Protein AF-A0A161J7K0-F1 (afdb_monomer)

Radius of gyration: 15.6 Å; Cα contacts (8 Å, |Δi|>4): 90; chains: 1; bounding box: 43×29×40 Å

Nearest PDB structures (foldseek):
  1w0b-assembly1_A  TM=4.823E-01  e=7.492E+00  Homo sapiens
  1z8u-assembly2_C  TM=4.547E-01  e=8.935E+00  Homo sapiens
  6zdw-assembly1_BBB  TM=3.050E-01  e=8.935E+00  Mucor lusitanicus

Solvent-accessible surface area (backbone atoms only — not comparable to full-atom values): 5680 Å² total; per-residue (Å²): 135,64,65,67,63,51,35,54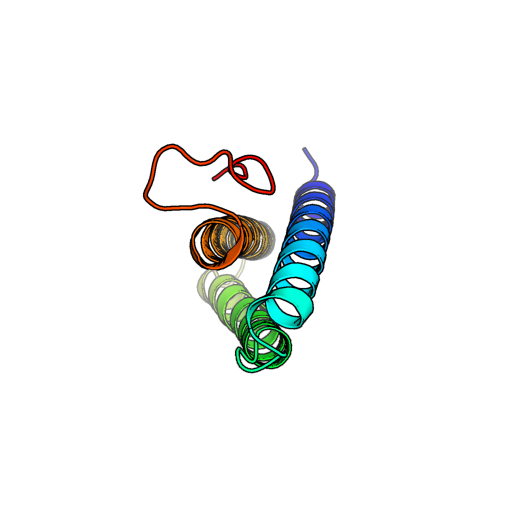,53,37,53,53,49,30,50,55,50,50,53,55,32,49,56,46,36,45,71,78,54,69,50,67,73,60,59,69,62,55,49,54,54,47,55,53,46,51,54,50,55,23,47,51,46,23,59,72,52,51,88,65,78,58,18,66,52,49,21,50,50,41,50,36,51,5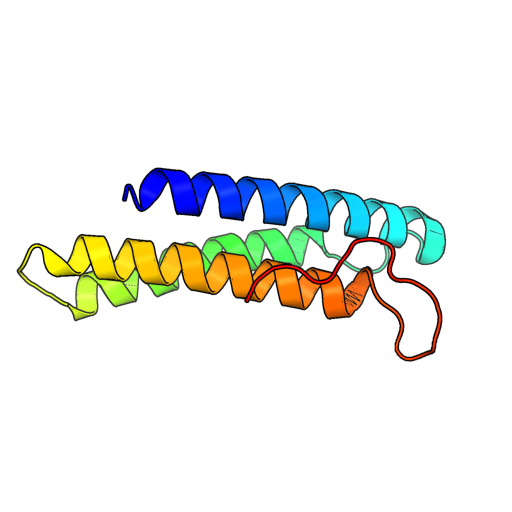2,39,29,52,50,36,38,52,50,36,64,74,56,28,48,57,98,61,93,57,83,48,83,52,79,86,62,72,124

InterPro domains:
  IPR009739 Lysozyme inhibitor LprI-like, N-terminal [PF07007] (2-81)

Structure (mmCIF, N/CA/C/O backbone):
data_AF-A0A161J7K0-F1
#
_entry.id   AF-A0A161J7K0-F1
#
loop_
_atom_site.group_PDB
_atom_site.id
_atom_site.type_symbol
_atom_site.la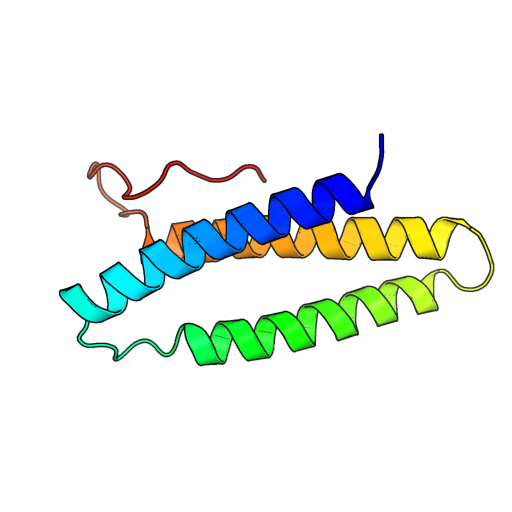bel_atom_id
_atom_site.label_alt_id
_atom_site.label_comp_id
_atom_site.label_asym_id
_atom_site.label_entity_id
_atom_site.label_seq_id
_atom_site.pdbx_PDB_ins_code
_atom_site.Cartn_x
_atom_site.Cartn_y
_atom_site.Cartn_z
_atom_site.occupancy
_atom_site.B_iso_or_equiv
_atom_site.auth_seq_id
_atom_site.auth_comp_id
_atom_site.auth_asym_id
_atom_site.auth_atom_id
_atom_site.pdbx_PDB_model_num
ATOM 1 N N . MET A 1 1 ? -9.798 18.295 11.843 1.00 51.84 1 MET A N 1
ATOM 2 C CA . MET A 1 1 ? -9.018 17.473 10.889 1.00 51.84 1 MET A CA 1
ATOM 3 C C . MET A 1 1 ? -9.852 16.248 10.535 1.00 5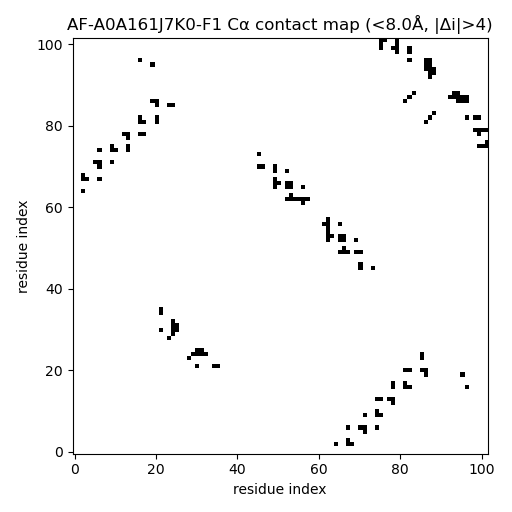1.84 1 MET A C 1
ATOM 5 O O . MET A 1 1 ? -10.369 15.631 11.449 1.00 51.84 1 MET A O 1
ATOM 9 N N . CYS A 1 2 ? -10.069 15.943 9.253 1.00 85.25 2 CYS A N 1
ATOM 10 C CA . CYS A 1 2 ? -10.935 14.830 8.832 1.00 85.25 2 CYS A CA 1
ATOM 11 C C . CYS A 1 2 ? -10.072 13.602 8.508 1.00 85.25 2 CYS A C 1
ATOM 13 O O . CYS A 1 2 ? -9.280 13.663 7.570 1.00 85.25 2 CYS A O 1
ATOM 15 N N . LEU A 1 3 ? -10.193 12.526 9.295 1.00 87.56 3 LEU A N 1
ATOM 16 C CA . LEU A 1 3 ? -9.407 11.296 9.119 1.00 87.56 3 LEU A CA 1
ATOM 17 C C . LEU A 1 3 ? -9.656 10.635 7.758 1.00 87.56 3 LEU A C 1
ATOM 19 O O . LEU A 1 3 ? -8.691 10.260 7.104 1.00 87.56 3 LEU A O 1
ATOM 23 N N . GLY A 1 4 ? -10.905 10.617 7.277 1.00 91.75 4 GLY A N 1
ATOM 24 C CA . GLY A 1 4 ? -11.240 10.092 5.946 1.00 91.75 4 GLY A CA 1
ATOM 25 C C . GLY A 1 4 ? -10.417 10.739 4.829 1.00 91.75 4 GLY A C 1
ATOM 26 O O . GLY A 1 4 ? -9.728 10.045 4.096 1.00 91.75 4 GLY A O 1
ATOM 27 N N . LYS A 1 5 ? -10.333 12.078 4.795 1.00 95.06 5 LYS A N 1
ATOM 28 C CA . LYS A 1 5 ? -9.508 12.790 3.797 1.00 95.06 5 LYS A CA 1
ATOM 29 C C . LYS A 1 5 ? -8.019 12.433 3.870 1.00 95.06 5 LYS A C 1
ATOM 31 O O . LYS A 1 5 ? -7.319 12.517 2.866 1.00 95.06 5 LYS A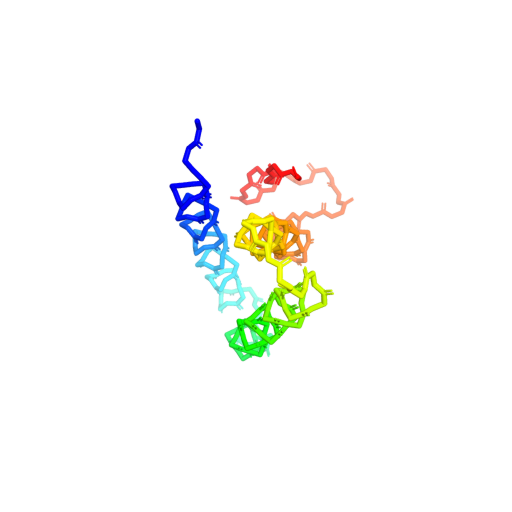 O 1
ATOM 36 N N . LYS A 1 6 ? -7.508 12.099 5.061 1.00 95.31 6 LYS A N 1
ATOM 37 C CA . LYS A 1 6 ? -6.101 11.710 5.246 1.00 95.31 6 LYS A CA 1
ATOM 38 C C . LYS A 1 6 ? -5.865 10.290 4.741 1.00 95.31 6 LYS A C 1
ATOM 40 O O . LYS A 1 6 ? -4.831 10.057 4.128 1.00 95.31 6 LYS A O 1
ATOM 45 N N . ILE A 1 7 ? -6.825 9.390 4.953 1.00 96.81 7 ILE A N 1
ATOM 46 C CA . ILE A 1 7 ? -6.811 8.037 4.386 1.00 96.81 7 ILE A CA 1
ATOM 47 C C . ILE A 1 7 ? -6.865 8.116 2.860 1.00 96.81 7 ILE A C 1
ATOM 49 O O . ILE A 1 7 ? -5.988 7.556 2.216 1.00 96.81 7 ILE A O 1
ATOM 53 N N . ASP A 1 8 ? -7.787 8.894 2.284 1.00 97.56 8 ASP A N 1
ATOM 54 C CA . ASP A 1 8 ? -7.899 9.053 0.825 1.00 97.56 8 ASP A CA 1
ATOM 55 C C . ASP A 1 8 ? -6.591 9.576 0.209 1.00 97.56 8 ASP A C 1
ATOM 57 O O . ASP A 1 8 ? -6.121 9.087 -0.820 1.00 97.56 8 ASP A O 1
ATOM 61 N N . ALA A 1 9 ? -5.966 10.562 0.860 1.00 97.44 9 ALA A N 1
ATOM 62 C CA . ALA A 1 9 ? -4.679 11.096 0.430 1.00 97.44 9 ALA A CA 1
ATOM 63 C C . ALA A 1 9 ? -3.547 10.057 0.543 1.00 97.44 9 ALA A C 1
ATOM 65 O O . ALA A 1 9 ? -2.694 9.987 -0.344 1.00 97.44 9 ALA A O 1
ATOM 66 N N . ALA A 1 10 ? -3.536 9.247 1.605 1.00 97.75 10 ALA A N 1
ATOM 67 C CA . ALA A 1 10 ? -2.566 8.170 1.781 1.00 97.75 10 ALA A CA 1
ATOM 68 C C . ALA A 1 10 ? -2.764 7.051 0.745 1.00 97.75 10 ALA A C 1
ATOM 70 O O . ALA A 1 10 ? -1.785 6.578 0.171 1.00 97.75 10 ALA A O 1
ATOM 71 N N . ASP A 1 11 ? -4.008 6.686 0.437 1.00 98.38 11 ASP A N 1
ATOM 72 C CA . ASP A 1 11 ? -4.347 5.698 -0.591 1.00 98.38 11 ASP A CA 1
ATOM 73 C C . ASP A 1 11 ? -3.943 6.181 -1.988 1.00 98.38 11 ASP A C 1
ATOM 75 O O . ASP A 1 11 ? -3.346 5.428 -2.762 1.00 98.38 11 ASP A O 1
ATOM 79 N N . ALA A 1 12 ? -4.178 7.459 -2.300 1.00 98.56 12 ALA A N 1
ATOM 80 C CA . ALA A 1 12 ? -3.724 8.063 -3.550 1.00 98.56 12 ALA A CA 1
ATOM 81 C C . ALA A 1 12 ? -2.188 8.074 -3.663 1.00 98.56 12 ALA A C 1
ATOM 83 O O . ALA A 1 12 ? -1.634 7.814 -4.739 1.00 98.56 12 ALA A O 1
ATOM 84 N N . LEU A 1 13 ? -1.484 8.341 -2.558 1.00 98.56 13 LEU A N 1
ATOM 85 C CA . LEU A 1 13 ? -0.025 8.279 -2.518 1.00 98.56 13 LEU A CA 1
ATOM 86 C C . LEU A 1 13 ? 0.475 6.845 -2.733 1.00 98.56 13 LEU A C 1
ATOM 88 O O . LEU A 1 13 ? 1.334 6.626 -3.590 1.00 98.56 13 LEU A O 1
ATOM 92 N N . LEU A 1 14 ? -0.096 5.867 -2.027 1.00 98.69 14 LEU A N 1
ATOM 93 C CA . LEU A 1 14 ? 0.235 4.455 -2.192 1.00 98.69 14 LEU A CA 1
ATOM 94 C C . LEU A 1 14 ? 0.019 4.003 -3.643 1.00 98.69 14 LEU A C 1
ATOM 96 O O . LEU A 1 14 ? 0.902 3.377 -4.230 1.00 98.69 14 LEU A O 1
ATOM 100 N N . ALA A 1 15 ? -1.104 4.380 -4.260 1.00 98.69 15 ALA A N 1
ATOM 101 C CA . ALA A 1 15 ? -1.399 4.065 -5.656 1.00 98.69 15 ALA A CA 1
ATOM 102 C C . ALA A 1 15 ? -0.334 4.620 -6.619 1.00 98.69 15 ALA A C 1
ATOM 104 O O . ALA A 1 15 ? 0.133 3.905 -7.510 1.00 98.69 15 ALA A O 1
ATOM 105 N N . ARG A 1 16 ? 0.122 5.863 -6.408 1.00 98.69 16 ARG A N 1
ATOM 106 C CA . ARG A 1 16 ? 1.216 6.463 -7.191 1.00 98.69 16 ARG A CA 1
ATOM 107 C C . ARG A 1 16 ? 2.518 5.666 -7.059 1.00 98.69 16 ARG A C 1
ATOM 109 O O . ARG A 1 16 ? 3.217 5.469 -8.055 1.00 98.69 16 ARG A O 1
ATOM 116 N N . TYR A 1 17 ? 2.853 5.220 -5.850 1.00 98.62 17 TYR A N 1
ATOM 117 C CA . TYR A 1 17 ? 4.083 4.468 -5.586 1.00 98.62 17 TYR A CA 1
ATOM 118 C C . TYR A 1 17 ? 4.017 3.062 -6.186 1.00 98.62 17 TYR A C 1
ATOM 120 O O . TYR A 1 17 ? 4.964 2.637 -6.846 1.00 98.62 17 TYR A O 1
ATOM 128 N N . LEU A 1 18 ? 2.879 2.380 -6.050 1.00 98.69 18 LEU A N 1
ATOM 129 C CA . LEU A 1 18 ? 2.632 1.078 -6.670 1.00 98.69 18 LEU A CA 1
ATOM 130 C C . LEU A 1 18 ? 2.742 1.140 -8.193 1.00 98.69 18 LEU A C 1
ATOM 132 O O . LEU A 1 18 ? 3.412 0.296 -8.780 1.00 98.69 18 LEU A O 1
ATOM 136 N N . ALA A 1 19 ? 2.153 2.155 -8.831 1.00 98.56 19 ALA A N 1
ATOM 137 C CA . ALA A 1 19 ? 2.239 2.325 -10.280 1.00 98.56 19 ALA A CA 1
ATOM 138 C C . ALA A 1 19 ? 3.692 2.505 -10.749 1.00 98.56 19 ALA A C 1
ATOM 140 O O . ALA A 1 19 ? 4.125 1.872 -11.713 1.00 98.56 19 ALA A O 1
ATOM 141 N N . LYS A 1 20 ? 4.480 3.326 -10.040 1.00 98.50 20 LYS A N 1
ATOM 142 C CA . LYS A 1 20 ? 5.902 3.515 -10.360 1.00 98.50 20 LYS A CA 1
ATOM 143 C C . LYS A 1 20 ? 6.716 2.238 -10.132 1.00 98.50 20 LYS A C 1
ATOM 145 O O . LYS A 1 20 ? 7.588 1.930 -10.944 1.00 98.50 20 LYS A O 1
ATOM 150 N N . ALA A 1 21 ? 6.436 1.508 -9.053 1.00 98.19 21 ALA A N 1
ATOM 151 C CA . ALA A 1 21 ? 7.120 0.263 -8.721 1.00 98.19 21 ALA A CA 1
ATOM 152 C C . ALA A 1 21 ? 6.808 -0.828 -9.750 1.00 98.19 21 ALA A C 1
ATOM 154 O O . ALA A 1 21 ? 7.731 -1.468 -10.246 1.00 98.19 21 ALA A O 1
ATOM 155 N N . GLN A 1 22 ? 5.540 -0.977 -10.143 1.00 98.31 22 GLN A N 1
ATOM 156 C CA . GLN A 1 22 ? 5.124 -1.926 -11.174 1.00 98.31 22 GLN A CA 1
ATOM 157 C C . GLN A 1 22 ? 5.791 -1.614 -12.518 1.00 98.31 22 GLN A C 1
ATOM 159 O O . GLN A 1 22 ? 6.388 -2.501 -13.118 1.00 98.31 22 GLN A O 1
ATOM 164 N N . ALA A 1 23 ? 5.816 -0.344 -12.936 1.00 97.75 23 ALA A N 1
ATOM 165 C CA . ALA A 1 23 ? 6.497 0.051 -14.169 1.00 97.75 23 ALA A CA 1
ATOM 166 C C . ALA A 1 23 ? 8.001 -0.292 -14.157 1.00 97.75 23 ALA A C 1
ATOM 168 O O . ALA A 1 23 ? 8.551 -0.708 -15.177 1.00 97.75 23 ALA A O 1
ATOM 169 N N . ARG A 1 24 ? 8.680 -0.145 -13.008 1.00 96.06 24 ARG A N 1
ATOM 170 C CA . ARG A 1 24 ? 10.079 -0.578 -12.851 1.00 96.06 24 ARG A CA 1
ATOM 171 C C . ARG A 1 24 ? 10.203 -2.102 -12.917 1.00 96.06 24 ARG A C 1
ATOM 173 O O . ARG A 1 24 ? 11.103 -2.601 -13.582 1.00 96.06 24 ARG A O 1
ATOM 180 N N . ILE A 1 25 ? 9.318 -2.827 -12.235 1.00 97.00 25 ILE A N 1
ATOM 181 C CA . ILE A 1 25 ? 9.274 -4.295 -12.228 1.00 97.00 25 ILE A CA 1
ATOM 182 C C . ILE A 1 25 ? 9.127 -4.849 -13.648 1.00 97.00 25 ILE A C 1
ATOM 184 O O . ILE A 1 2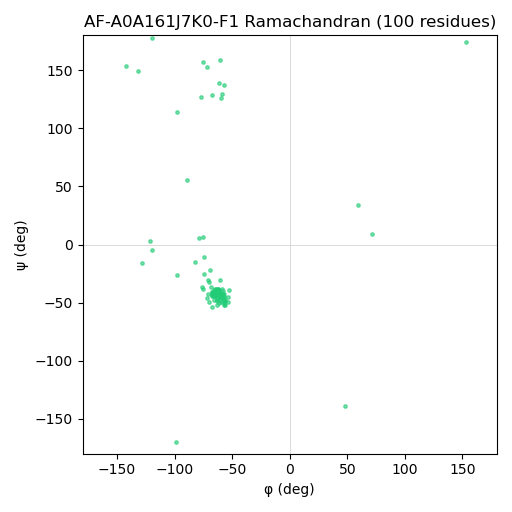5 ? 9.859 -5.763 -14.031 1.00 97.00 25 ILE A O 1
ATOM 188 N N . ASP A 1 26 ? 8.227 -4.276 -14.439 1.00 96.50 26 ASP A N 1
ATOM 189 C CA . ASP A 1 26 ? 7.979 -4.720 -15.809 1.00 96.50 26 ASP A CA 1
ATOM 190 C C . ASP A 1 26 ? 9.190 -4.440 -16.708 1.00 96.50 26 ASP A C 1
ATOM 192 O O . ASP A 1 26 ? 9.616 -5.315 -17.459 1.00 96.50 26 ASP A O 1
ATOM 196 N N . ARG A 1 27 ? 9.794 -3.251 -16.573 1.00 95.75 27 ARG A N 1
ATOM 197 C CA . ARG A 1 27 ? 10.950 -2.817 -17.371 1.00 95.75 27 ARG A CA 1
ATOM 198 C C . ARG A 1 27 ? 12.244 -3.566 -17.033 1.00 95.75 27 ARG A C 1
ATOM 200 O O . ARG A 1 27 ? 12.933 -4.015 -17.940 1.00 95.75 27 ARG A O 1
ATOM 207 N N . ASP A 1 28 ? 12.586 -3.668 -15.749 1.00 95.06 28 ASP A N 1
ATOM 208 C CA . ASP A 1 28 ? 13.914 -4.122 -15.299 1.00 95.06 28 ASP A CA 1
ATOM 209 C C . ASP A 1 28 ? 13.934 -5.609 -14.918 1.00 95.06 28 ASP A C 1
ATOM 211 O O . ASP A 1 28 ? 14.979 -6.254 -14.973 1.00 95.06 28 ASP A O 1
ATOM 215 N N . PHE A 1 29 ? 12.786 -6.164 -14.514 1.00 92.12 29 PHE A N 1
ATOM 216 C CA . PHE A 1 29 ? 12.689 -7.519 -13.957 1.00 92.12 29 PHE A CA 1
ATOM 217 C C . PHE A 1 29 ? 11.749 -8.435 -14.752 1.00 92.12 29 PHE A C 1
ATOM 219 O O . PHE A 1 29 ? 11.534 -9.584 -14.353 1.00 92.12 29 PHE A O 1
ATOM 226 N N . GLY A 1 30 ? 11.188 -7.947 -15.864 1.00 91.56 30 GLY A N 1
ATOM 227 C CA . GLY A 1 30 ? 10.302 -8.708 -16.745 1.00 91.56 30 GLY A CA 1
ATOM 228 C C . GLY A 1 30 ? 9.050 -9.231 -16.041 1.00 91.56 30 GLY A C 1
ATOM 229 O O . GLY A 1 30 ? 8.630 -10.355 -16.306 1.00 91.56 30 GLY A O 1
ATOM 230 N N . GLY A 1 31 ? 8.508 -8.481 -15.074 1.00 88.75 31 GLY A N 1
ATOM 231 C CA . GLY A 1 31 ? 7.277 -8.860 -14.371 1.00 88.75 31 GLY A CA 1
ATOM 232 C C . GLY A 1 31 ? 7.411 -10.046 -13.404 1.00 88.75 31 GLY A C 1
ATOM 233 O O . GLY A 1 31 ? 6.403 -10.539 -12.902 1.00 88.75 31 GLY A O 1
ATOM 234 N N . LYS A 1 32 ? 8.632 -10.530 -13.120 1.00 90.81 32 LYS A N 1
ATOM 235 C CA . LYS A 1 32 ? 8.852 -11.672 -12.210 1.00 90.81 32 LYS A CA 1
ATOM 236 C C . LYS A 1 32 ? 8.339 -11.406 -10.780 1.00 90.81 32 LYS A C 1
ATOM 238 O O . LYS A 1 32 ? 7.645 -12.270 -10.235 1.00 90.81 32 LYS A O 1
ATOM 243 N N . PRO A 1 33 ? 8.641 -10.257 -10.137 1.00 94.00 33 PRO A N 1
ATOM 244 C CA . PRO A 1 33 ? 7.990 -9.875 -8.887 1.00 94.00 33 PRO A CA 1
ATOM 245 C C . PRO A 1 33 ? 6.468 -9.746 -9.034 1.00 94.00 33 PRO A C 1
ATOM 247 O O . PRO A 1 33 ? 5.963 -8.969 -9.840 1.00 94.00 33 PRO A O 1
ATOM 250 N N . ARG A 1 34 ? 5.716 -10.454 -8.185 1.00 95.19 34 ARG A N 1
ATOM 251 C CA . ARG A 1 34 ? 4.242 -10.444 -8.189 1.00 95.19 34 ARG A CA 1
ATOM 252 C C . ARG A 1 34 ? 3.666 -9.341 -7.292 1.00 95.19 34 ARG A C 1
ATOM 254 O O . ARG A 1 34 ? 2.882 -9.628 -6.386 1.00 95.19 34 ARG A O 1
ATOM 261 N N . LEU A 1 35 ? 4.060 -8.085 -7.526 1.00 97.25 35 LEU A N 1
ATOM 262 C CA . LEU A 1 35 ? 3.660 -6.943 -6.688 1.00 97.25 35 LEU A CA 1
ATOM 263 C C . LEU A 1 35 ? 2.135 -6.790 -6.595 1.00 97.25 35 LEU A C 1
ATOM 265 O O . LEU A 1 35 ? 1.618 -6.601 -5.498 1.00 97.25 35 LEU A O 1
ATOM 269 N N . GLY A 1 36 ? 1.407 -6.947 -7.705 1.00 97.19 36 GLY A N 1
ATOM 270 C CA . GLY A 1 36 ? -0.059 -6.874 -7.706 1.00 97.19 36 GLY A CA 1
ATOM 271 C C . GLY A 1 36 ? -0.727 -7.902 -6.782 1.00 97.19 36 GLY A C 1
ATOM 272 O O . GLY A 1 36 ? -1.623 -7.551 -6.016 1.00 97.19 36 GLY A O 1
ATOM 273 N N . ALA A 1 37 ? -0.248 -9.151 -6.778 1.00 97.88 37 ALA A N 1
ATOM 274 C CA . ALA A 1 37 ? -0.772 -10.193 -5.891 1.00 97.88 37 ALA A CA 1
ATOM 275 C C . ALA A 1 37 ? -0.458 -9.896 -4.416 1.00 97.88 37 ALA A C 1
ATOM 277 O O . ALA A 1 37 ? -1.332 -10.018 -3.559 1.00 97.88 37 ALA A O 1
ATOM 278 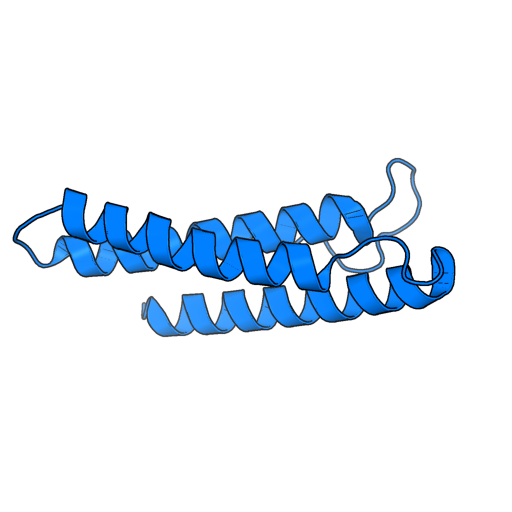N N . ALA A 1 38 ? 0.770 -9.451 -4.125 1.00 98.12 38 ALA A N 1
ATOM 279 C CA . ALA A 1 38 ? 1.154 -9.030 -2.779 1.00 98.12 38 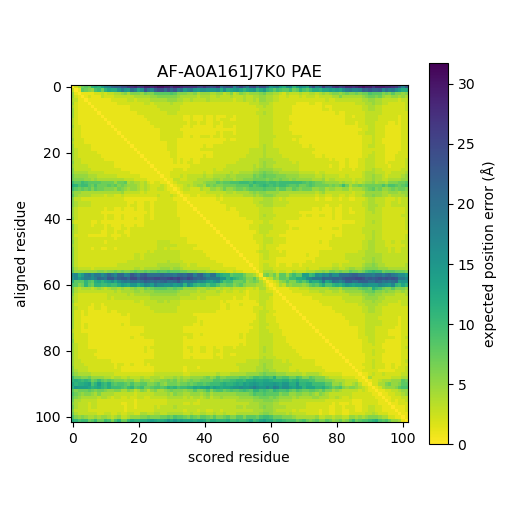ALA A CA 1
ATOM 280 C C . ALA A 1 38 ? 0.318 -7.834 -2.296 1.00 98.12 38 ALA A C 1
ATOM 282 O O . ALA A 1 38 ? -0.089 -7.790 -1.139 1.00 98.12 38 ALA A O 1
ATOM 283 N N . GLN A 1 39 ? 0.024 -6.880 -3.182 1.00 98.56 39 GLN A N 1
ATOM 284 C CA . GLN A 1 39 ? -0.803 -5.725 -2.859 1.00 98.56 39 GLN A CA 1
ATOM 285 C C . GLN A 1 39 ? -2.261 -6.111 -2.591 1.00 98.56 39 GLN A C 1
ATOM 287 O O . GLN A 1 39 ? -2.847 -5.602 -1.642 1.00 98.56 39 GLN A O 1
ATOM 292 N N . ALA A 1 40 ? -2.839 -7.026 -3.373 1.00 98.56 40 ALA A N 1
ATOM 293 C CA . ALA A 1 40 ? -4.193 -7.524 -3.133 1.00 98.56 40 ALA A CA 1
ATOM 294 C C . ALA A 1 40 ? -4.309 -8.232 -1.771 1.00 98.56 40 ALA A C 1
ATOM 296 O O . ALA A 1 40 ? -5.235 -7.957 -1.008 1.00 98.56 40 ALA A O 1
ATOM 297 N N . ALA A 1 41 ? -3.332 -9.082 -1.435 1.00 98.69 41 ALA A N 1
ATOM 298 C CA . ALA A 1 41 ? -3.266 -9.731 -0.127 1.00 98.69 41 ALA A CA 1
ATOM 299 C C . ALA A 1 41 ? -3.116 -8.707 1.010 1.00 98.69 41 ALA A C 1
ATOM 301 O O . ALA A 1 41 ? -3.794 -8.808 2.029 1.00 98.69 41 ALA A O 1
ATOM 302 N N . TRP A 1 42 ? -2.282 -7.683 0.816 1.00 98.75 42 TRP A N 1
ATOM 303 C CA . TRP A 1 42 ? -2.113 -6.614 1.794 1.00 98.75 42 TRP A CA 1
ATOM 304 C C . TRP A 1 42 ? -3.391 -5.781 1.999 1.00 98.75 42 TRP A C 1
ATOM 306 O O . TRP A 1 42 ? -3.706 -5.434 3.132 1.00 98.75 42 TRP A O 1
ATOM 316 N N . VAL A 1 43 ? -4.169 -5.496 0.946 1.00 98.69 43 VAL A N 1
ATOM 317 C CA . VAL A 1 43 ? -5.465 -4.798 1.084 1.00 98.69 43 VAL A CA 1
ATOM 318 C C . VAL A 1 43 ? -6.440 -5.621 1.929 1.00 98.69 43 VAL A C 1
ATOM 320 O O . VAL A 1 43 ? -7.130 -5.063 2.784 1.00 98.69 43 VAL A O 1
ATOM 323 N N . ALA A 1 44 ? -6.481 -6.942 1.720 1.00 98.69 44 ALA A N 1
ATOM 324 C CA . ALA A 1 44 ? -7.283 -7.841 2.545 1.00 98.69 44 ALA A CA 1
ATOM 325 C C . ALA A 1 44 ? -6.806 -7.835 4.006 1.00 98.69 44 ALA A C 1
ATOM 327 O O . ALA A 1 44 ? -7.628 -7.666 4.903 1.00 98.69 44 ALA A O 1
ATOM 328 N N . TYR A 1 45 ? -5.492 -7.930 4.232 1.00 98.75 45 TYR A N 1
ATOM 329 C CA . TYR A 1 45 ? -4.893 -7.824 5.563 1.00 98.75 45 TYR A CA 1
ATOM 330 C C . TYR A 1 45 ? -5.266 -6.510 6.259 1.00 98.75 45 TYR A C 1
ATOM 332 O O . TYR A 1 45 ? -5.805 -6.554 7.357 1.00 98.75 45 TYR A O 1
ATOM 340 N N . ARG A 1 46 ? -5.069 -5.354 5.607 1.00 98.56 46 ARG A N 1
ATOM 341 C CA . ARG A 1 46 ? -5.393 -4.033 6.169 1.00 98.56 46 ARG A CA 1
ATOM 342 C C . ARG A 1 46 ? -6.843 -3.966 6.643 1.00 98.56 46 ARG A C 1
ATOM 344 O O . ARG A 1 46 ? -7.112 -3.459 7.723 1.00 98.56 46 ARG A O 1
ATOM 351 N N . ARG A 1 47 ? -7.773 -4.475 5.831 1.00 98.31 47 ARG A N 1
ATOM 352 C CA . ARG A 1 47 ? -9.199 -4.485 6.168 1.00 98.31 47 ARG A CA 1
ATOM 353 C C . ARG A 1 47 ? -9.499 -5.361 7.384 1.00 98.31 47 ARG A C 1
ATOM 355 O O . ARG A 1 47 ? -10.304 -4.954 8.210 1.00 98.31 47 ARG A O 1
ATOM 362 N N . ILE A 1 48 ? -8.910 -6.554 7.449 1.00 98.62 48 ILE A N 1
ATOM 363 C CA . ILE A 1 48 ? -9.125 -7.493 8.558 1.00 98.62 48 ILE A CA 1
ATOM 364 C C . ILE A 1 48 ? -8.523 -6.913 9.838 1.00 98.62 48 ILE A C 1
ATOM 366 O O . ILE A 1 48 ? -9.248 -6.704 10.797 1.00 98.62 48 ILE A O 1
ATOM 370 N N . GLU A 1 49 ? -7.245 -6.540 9.805 1.00 98.38 49 GLU A N 1
ATOM 371 C CA . GLU A 1 49 ? -6.518 -5.990 10.953 1.00 98.38 49 GLU A CA 1
ATOM 372 C C . GLU A 1 49 ? -7.210 -4.753 11.541 1.00 98.38 49 GLU A C 1
ATOM 374 O O . GLU A 1 49 ? -7.405 -4.663 12.748 1.00 98.38 49 GLU A O 1
ATOM 379 N N . CYS A 1 50 ? -7.611 -3.788 10.707 1.00 97.88 50 CYS A N 1
ATOM 380 C CA . CYS A 1 50 ? -8.256 -2.580 11.224 1.00 97.88 50 CYS A CA 1
ATOM 381 C C . CYS A 1 50 ? -9.703 -2.821 11.681 1.00 97.88 50 CYS A C 1
ATOM 383 O O . CYS A 1 50 ? -10.167 -2.147 12.601 1.00 97.88 50 CYS A O 1
ATOM 385 N N . GLY A 1 51 ? -10.376 -3.837 11.126 1.00 96.75 51 GLY A N 1
ATOM 386 C CA . GLY A 1 51 ? -11.631 -4.359 11.669 1.00 96.75 51 GLY A CA 1
ATOM 387 C C . GLY A 1 51 ? -11.447 -4.987 13.053 1.00 96.75 51 GLY A C 1
ATOM 388 O O . GLY A 1 51 ? -12.200 -4.671 13.968 1.00 96.75 51 GLY A O 1
ATOM 389 N N . ASP A 1 52 ? -10.392 -5.777 13.251 1.00 97.00 52 ASP A N 1
ATOM 390 C CA . ASP A 1 52 ? -10.069 -6.359 14.558 1.00 97.00 52 ASP A CA 1
ATOM 391 C C . ASP A 1 52 ? -9.732 -5.262 15.585 1.00 97.00 52 ASP A C 1
ATOM 393 O O . ASP A 1 52 ? -10.149 -5.334 16.742 1.00 97.00 52 ASP A O 1
ATOM 397 N N . VAL A 1 53 ? -9.036 -4.195 15.167 1.00 96.12 53 VAL A N 1
ATOM 398 C CA . VAL A 1 53 ? -8.796 -3.005 16.004 1.00 96.12 53 VAL A CA 1
ATOM 399 C C . VAL A 1 53 ? -10.110 -2.316 16.378 1.00 96.12 53 VAL A C 1
ATOM 401 O O . VAL A 1 53 ? -10.282 -1.927 17.533 1.00 96.12 53 VAL A O 1
ATOM 404 N N . PHE A 1 54 ? -11.040 -2.159 15.433 1.00 94.69 54 PHE A N 1
ATOM 405 C CA . PHE A 1 54 ? -12.366 -1.608 15.716 1.00 94.69 54 PHE A CA 1
ATOM 406 C C . PHE A 1 54 ? -13.093 -2.429 16.789 1.00 94.69 54 PHE A C 1
ATOM 408 O O . PHE A 1 54 ? -13.597 -1.857 17.758 1.00 94.69 54 PHE A O 1
ATOM 415 N N . ASP A 1 55 ? -13.109 -3.754 16.636 1.00 94.19 55 ASP A N 1
ATOM 416 C CA . ASP A 1 55 ? -13.797 -4.671 17.546 1.00 94.19 55 ASP A CA 1
ATOM 417 C C . ASP A 1 55 ? -13.127 -4.722 18.929 1.00 94.19 55 ASP A C 1
ATOM 419 O O . ASP A 1 55 ? -13.818 -4.748 19.951 1.00 94.19 55 ASP A O 1
ATOM 423 N N . TYR A 1 56 ? -11.791 -4.645 18.988 1.00 92.56 56 TYR A N 1
ATOM 424 C CA . TYR A 1 56 ? -11.021 -4.604 20.237 1.00 92.56 56 TYR A CA 1
ATOM 425 C C . TYR A 1 56 ? -11.418 -3.430 21.141 1.00 92.56 56 TYR A C 1
ATOM 427 O O . TYR A 1 56 ? -11.524 -3.586 22.358 1.00 92.56 56 TYR A O 1
ATOM 435 N N . TRP A 1 57 ? -11.669 -2.253 20.560 1.00 89.75 57 TRP A N 1
ATOM 436 C CA . TRP A 1 57 ? -12.066 -1.061 21.317 1.00 89.75 57 TRP A CA 1
ATOM 437 C C . TRP A 1 57 ? -13.549 -1.050 21.741 1.00 89.75 57 TRP A C 1
ATOM 439 O O . TRP A 1 57 ? -13.986 -0.072 22.350 1.00 89.75 57 TRP A O 1
ATOM 449 N N . ALA A 1 58 ? -14.293 -2.139 21.492 1.00 81.38 58 ALA A N 1
ATOM 450 C CA . ALA A 1 58 ? -15.637 -2.422 22.005 1.00 81.38 58 ALA A CA 1
ATOM 451 C C . ALA A 1 58 ? -16.637 -1.248 21.859 1.00 81.38 58 ALA A C 1
ATOM 453 O O . ALA A 1 58 ? -16.716 -0.613 20.804 1.00 81.38 58 ALA A O 1
ATOM 454 N N . GLU A 1 59 ? -17.476 -0.989 22.871 1.00 71.00 59 GLU A N 1
ATOM 455 C CA . GLU A 1 59 ? -18.470 0.088 22.823 1.00 71.00 59 GLU A CA 1
ATOM 456 C C . GLU A 1 59 ? -17.843 1.471 23.063 1.00 71.00 59 GLU A C 1
ATOM 458 O O . GLU A 1 59 ? -17.175 1.716 24.065 1.00 71.00 59 GLU A O 1
ATOM 463 N N . GLY A 1 60 ? -18.099 2.407 22.144 1.00 73.75 60 GLY A N 1
ATOM 464 C CA . GLY A 1 60 ? -17.668 3.801 22.252 1.00 73.75 60 GLY A CA 1
ATOM 465 C C . GLY A 1 60 ? -17.486 4.477 20.894 1.00 73.75 60 GLY A C 1
ATOM 466 O O . GLY A 1 60 ? -17.581 3.849 19.842 1.00 73.75 60 GLY A O 1
ATOM 467 N N . THR A 1 61 ? -17.214 5.782 20.899 1.00 79.25 61 THR A N 1
ATOM 468 C CA . THR A 1 61 ? -16.906 6.558 19.681 1.00 79.25 61 THR A CA 1
ATOM 469 C C . THR A 1 61 ? -15.442 6.436 19.252 1.00 79.25 61 THR A C 1
ATOM 471 O O . THR A 1 61 ? -15.111 6.752 18.110 1.00 79.25 61 THR A O 1
ATOM 474 N N . TYR A 1 62 ? -14.567 5.944 20.137 1.00 88.00 62 TYR A N 1
ATOM 475 C CA . TYR A 1 62 ? -13.140 5.797 19.852 1.00 88.00 62 TYR A CA 1
ATOM 476 C C . TYR A 1 62 ? -12.838 4.685 18.842 1.00 88.00 62 TYR A C 1
ATOM 478 O O . TYR A 1 62 ? -11.932 4.850 18.037 1.00 88.00 62 TYR A O 1
ATOM 486 N N . ARG A 1 63 ? -13.636 3.611 18.786 1.00 91.81 63 ARG A N 1
ATOM 487 C CA . ARG A 1 63 ? -13.446 2.508 17.823 1.00 91.81 63 ARG A CA 1
ATOM 488 C C . ARG A 1 63 ? -13.345 2.969 16.364 1.00 91.81 63 ARG A C 1
ATOM 490 O O . ARG A 1 63 ? -12.496 2.494 15.622 1.00 91.81 63 ARG A O 1
ATOM 497 N N . THR A 1 64 ? -14.152 3.957 15.965 1.00 91.38 64 THR A N 1
ATOM 498 C CA . THR A 1 64 ? -14.125 4.523 14.606 1.00 91.38 64 THR A CA 1
ATOM 499 C C . THR A 1 64 ? -12.859 5.343 14.361 1.00 91.38 64 THR A C 1
ATOM 501 O O . THR A 1 64 ? -12.360 5.395 13.241 1.00 91.38 64 THR A O 1
ATOM 504 N N . ILE A 1 65 ? -12.331 5.989 15.403 1.00 92.94 65 ILE A N 1
ATOM 505 C CA . ILE A 1 65 ? -11.057 6.709 15.337 1.00 92.94 65 ILE A CA 1
ATOM 506 C C . ILE A 1 65 ? -9.904 5.703 15.249 1.00 92.94 65 ILE A C 1
ATOM 508 O O . ILE A 1 65 ? -9.052 5.858 14.381 1.00 92.94 65 ILE A O 1
ATOM 512 N N . ALA A 1 66 ? -9.915 4.655 16.075 1.00 94.00 66 ALA A N 1
ATOM 513 C CA . ALA A 1 66 ? -8.886 3.619 16.107 1.00 94.00 66 ALA A CA 1
ATOM 514 C C . ALA A 1 66 ? -8.781 2.843 14.781 1.00 94.00 66 ALA A C 1
ATOM 516 O O . ALA A 1 66 ? -7.676 2.645 14.276 1.00 94.00 66 ALA A O 1
ATOM 517 N N . ASP A 1 67 ? -9.914 2.472 14.177 1.00 95.62 67 ASP A N 1
ATOM 518 C CA . ASP A 1 67 ? -9.971 1.897 12.824 1.00 95.62 67 ASP A CA 1
ATOM 519 C C . ASP A 1 67 ? -9.332 2.838 11.791 1.00 95.62 67 ASP A C 1
ATOM 521 O O . ASP A 1 67 ? -8.401 2.474 11.072 1.00 95.62 67 ASP A O 1
ATOM 525 N N . ALA A 1 68 ? -9.758 4.104 11.772 1.00 95.69 68 ALA A N 1
ATOM 526 C CA . ALA A 1 68 ? -9.240 5.088 10.830 1.00 95.69 68 ALA A CA 1
ATOM 527 C C . ALA A 1 68 ? -7.730 5.360 11.010 1.00 95.69 68 ALA A C 1
ATOM 529 O O . ALA A 1 68 ? -7.003 5.519 10.026 1.00 95.69 68 ALA A O 1
ATOM 530 N N . GLU A 1 69 ? -7.241 5.398 12.251 1.00 95.81 69 GLU A N 1
ATOM 531 C CA . GLU A 1 69 ? -5.816 5.515 12.574 1.00 95.81 69 GLU A CA 1
ATOM 532 C C . GLU A 1 69 ? -5.030 4.279 12.119 1.00 95.81 69 GLU A C 1
ATOM 534 O O . GLU A 1 69 ? -3.955 4.424 11.533 1.00 95.81 69 GLU A O 1
ATOM 539 N N . CYS A 1 70 ? -5.579 3.074 12.308 1.00 97.56 70 CYS A N 1
ATOM 540 C CA . CYS A 1 70 ? -5.003 1.833 11.794 1.00 97.56 70 CYS A CA 1
ATOM 541 C C . CYS A 1 70 ? -4.881 1.864 10.266 1.00 97.56 70 CYS A C 1
ATOM 543 O O . CYS A 1 70 ? -3.797 1.621 9.724 1.00 97.56 70 CYS A O 1
ATOM 545 N N . MET A 1 71 ? -5.964 2.229 9.575 1.00 98.00 71 MET A N 1
ATOM 546 C CA . MET A 1 71 ? -6.012 2.306 8.115 1.00 98.00 71 MET A CA 1
ATOM 547 C C . MET A 1 71 ? -4.960 3.280 7.584 1.00 98.00 71 MET A C 1
ATOM 549 O O . MET A 1 71 ? -4.214 2.945 6.660 1.00 98.00 71 MET A O 1
ATOM 553 N N . LEU A 1 72 ? -4.852 4.464 8.191 1.00 97.75 72 LEU A N 1
ATOM 554 C CA . LEU A 1 72 ? -3.854 5.462 7.819 1.00 97.75 72 LEU A CA 1
ATOM 555 C C . LEU A 1 72 ? -2.425 4.945 8.049 1.00 97.75 72 LEU A C 1
ATOM 557 O O . LEU A 1 72 ? -1.622 4.946 7.113 1.00 97.75 72 LEU A O 1
ATOM 561 N N . ARG A 1 73 ? -2.135 4.438 9.254 1.00 97.69 73 ARG A N 1
ATOM 562 C CA . ARG A 1 73 ? -0.812 3.929 9.645 1.00 97.69 73 ARG A CA 1
ATOM 563 C C . ARG A 1 73 ? -0.333 2.819 8.716 1.00 97.69 73 ARG A C 1
ATOM 565 O O . ARG A 1 73 ? 0.784 2.885 8.206 1.00 97.69 73 ARG A O 1
ATOM 572 N N . LEU A 1 74 ? -1.168 1.807 8.474 1.00 98.50 74 LEU A N 1
ATOM 573 C CA . LEU A 1 74 ? -0.801 0.695 7.597 1.00 98.50 74 LEU A CA 1
ATOM 574 C C . LEU A 1 74 ? -0.544 1.180 6.169 1.00 98.50 74 LEU A C 1
ATOM 576 O O . LEU A 1 74 ? 0.389 0.711 5.523 1.00 98.50 74 LEU A O 1
ATOM 580 N N . THR A 1 75 ? -1.321 2.143 5.675 1.00 98.50 75 THR A N 1
ATOM 581 C CA . THR A 1 75 ? -1.150 2.692 4.320 1.00 98.50 75 THR A CA 1
ATOM 582 C C . THR A 1 75 ? 0.162 3.461 4.169 1.00 98.50 75 THR A C 1
ATOM 584 O O . THR A 1 75 ? 0.865 3.290 3.168 1.00 98.50 75 THR A O 1
ATOM 587 N N . GLN A 1 76 ? 0.541 4.259 5.171 1.00 98.31 76 GLN A N 1
ATOM 588 C CA . GLN A 1 76 ? 1.837 4.948 5.201 1.00 98.31 76 GLN A CA 1
ATOM 589 C C . GLN A 1 76 ? 2.994 3.944 5.250 1.00 98.31 76 GLN A C 1
ATOM 591 O O . GLN A 1 76 ? 3.898 4.009 4.414 1.00 98.31 76 GLN A O 1
ATOM 596 N N . GLN A 1 77 ? 2.909 2.954 6.145 1.00 98.44 77 GLN A N 1
ATOM 597 C CA . GLN A 1 77 ? 3.894 1.877 6.256 1.00 98.44 77 GLN A CA 1
ATOM 598 C C . GLN A 1 77 ? 4.063 1.139 4.927 1.00 98.44 77 GLN A C 1
ATOM 600 O O . GLN A 1 77 ? 5.178 0.988 4.433 1.00 98.44 77 GLN A O 1
ATOM 605 N N . ARG A 1 78 ? 2.957 0.749 4.290 1.00 98.50 78 ARG A N 1
ATOM 606 C CA . ARG A 1 78 ? 2.996 0.046 3.009 1.00 98.50 78 ARG A CA 1
ATOM 607 C C . ARG A 1 78 ? 3.624 0.879 1.900 1.00 98.50 78 ARG A C 1
ATOM 609 O O . ARG A 1 78 ? 4.360 0.346 1.072 1.00 98.50 78 ARG A O 1
ATOM 616 N N . THR A 1 79 ? 3.344 2.179 1.876 1.00 98.69 79 THR A N 1
ATOM 617 C CA . THR A 1 79 ? 3.950 3.098 0.904 1.00 98.69 79 THR A CA 1
ATOM 618 C C . THR A 1 79 ? 5.467 3.142 1.083 1.00 98.69 79 THR A C 1
ATOM 620 O O . THR A 1 79 ? 6.204 3.078 0.097 1.00 98.69 79 THR A O 1
ATOM 623 N N . HIS A 1 80 ? 5.937 3.192 2.333 1.00 98.19 80 HIS A N 1
ATOM 624 C CA . HIS A 1 80 ? 7.361 3.155 2.666 1.00 98.19 80 HIS A CA 1
ATOM 625 C C . HIS A 1 80 ? 8.018 1.821 2.292 1.00 98.19 80 HIS A C 1
ATOM 627 O O . HIS A 1 80 ? 9.050 1.829 1.629 1.00 98.19 80 HIS A O 1
ATOM 633 N N . GLU A 1 81 ? 7.379 0.687 2.583 1.00 97.75 81 GLU A N 1
ATOM 634 C CA . GLU A 1 81 ? 7.863 -0.644 2.185 1.00 97.75 81 GLU A CA 1
ATOM 635 C C . GLU A 1 81 ? 8.013 -0.778 0.663 1.00 97.75 81 GLU A C 1
ATOM 637 O O . GLU A 1 81 ? 9.030 -1.267 0.171 1.00 97.75 81 GLU A O 1
ATOM 642 N N . VAL A 1 82 ? 7.013 -0.324 -0.104 1.00 98.12 82 VAL A N 1
ATOM 643 C CA . VAL A 1 82 ? 7.063 -0.332 -1.576 1.00 98.12 82 VAL A CA 1
ATOM 644 C C . VAL A 1 82 ? 8.198 0.559 -2.076 1.00 98.12 82 VAL A C 1
ATOM 646 O O . VAL A 1 82 ? 8.922 0.180 -3.001 1.00 98.12 82 VAL A O 1
ATOM 649 N N . TRP A 1 83 ? 8.380 1.730 -1.465 1.00 98.19 83 TRP A N 1
ATOM 650 C CA . TRP A 1 83 ? 9.481 2.622 -1.801 1.00 98.19 83 TRP A CA 1
ATOM 651 C C . TRP A 1 83 ? 10.842 1.975 -1.535 1.00 98.19 83 TRP A C 1
ATOM 653 O O . TRP A 1 83 ? 11.689 1.938 -2.429 1.00 98.19 83 TRP A O 1
ATOM 663 N N . GLN A 1 84 ? 11.025 1.417 -0.341 1.00 96.62 84 GLN A N 1
ATOM 664 C CA . GLN A 1 84 ? 12.277 0.812 0.090 1.00 96.62 84 GLN A CA 1
ATOM 665 C C . GLN A 1 84 ? 12.641 -0.414 -0.757 1.00 96.62 84 GLN A C 1
ATOM 667 O O . GLN A 1 84 ? 13.802 -0.594 -1.112 1.00 96.62 84 GLN A O 1
ATOM 672 N N . ALA A 1 85 ? 11.655 -1.239 -1.112 1.00 95.38 85 ALA A N 1
ATOM 673 C CA . ALA A 1 85 ? 11.884 -2.453 -1.887 1.00 95.38 85 ALA A CA 1
ATOM 674 C C . ALA A 1 85 ? 12.124 -2.185 -3.381 1.00 95.38 85 ALA A C 1
ATOM 676 O O . ALA A 1 85 ? 12.915 -2.889 -4.008 1.00 95.38 85 ALA A O 1
ATOM 677 N N . TYR A 1 86 ? 11.432 -1.201 -3.971 1.00 96.00 86 TYR A N 1
ATOM 678 C CA . TYR A 1 86 ? 11.353 -1.081 -5.434 1.00 96.00 86 TYR A CA 1
ATOM 679 C C . TYR A 1 86 ? 11.715 0.289 -5.999 1.00 96.00 86 TYR A C 1
ATOM 681 O O . TYR A 1 86 ? 11.917 0.393 -7.207 1.00 96.00 86 TYR A O 1
ATOM 689 N N . LEU A 1 87 ? 11.774 1.357 -5.205 1.00 97.06 87 LEU A N 1
ATOM 690 C CA . LEU A 1 87 ? 11.922 2.727 -5.725 1.00 97.06 87 LEU A CA 1
ATOM 691 C C . LEU A 1 87 ? 13.170 3.452 -5.243 1.00 97.06 87 LEU A C 1
ATOM 693 O O . LEU A 1 87 ? 13.444 4.544 -5.733 1.00 97.06 87 LEU A O 1
ATOM 697 N N . THR A 1 88 ? 13.938 2.845 -4.352 1.00 95.88 88 THR A N 1
ATOM 698 C CA . THR A 1 88 ? 15.237 3.351 -3.923 1.00 95.88 88 THR A CA 1
ATOM 699 C C . THR A 1 88 ? 16.345 2.352 -4.246 1.00 95.88 88 THR A C 1
ATOM 701 O O . THR A 1 88 ? 16.095 1.280 -4.815 1.00 95.88 88 THR A O 1
ATOM 704 N N . TYR A 1 89 ? 17.573 2.745 -3.936 1.00 91.38 89 TYR A N 1
ATOM 705 C CA . TYR A 1 89 ? 18.782 1.955 -4.090 1.00 91.38 89 TYR A CA 1
ATOM 706 C C . TYR A 1 89 ? 19.584 2.027 -2.782 1.00 91.38 89 TYR A C 1
ATOM 708 O O . TYR A 1 89 ? 19.488 3.023 -2.066 1.00 91.38 89 TYR A O 1
ATOM 716 N N . PRO A 1 90 ? 20.342 0.977 -2.429 1.00 86.31 90 PRO A N 1
ATOM 717 C CA . PRO A 1 90 ? 21.192 0.987 -1.238 1.00 86.31 90 PRO A CA 1
ATOM 718 C C . PRO A 1 90 ? 22.467 1.832 -1.406 1.00 86.31 90 PRO A C 1
ATOM 720 O O . PRO A 1 90 ? 23.187 2.041 -0.434 1.00 86.31 90 PRO A O 1
ATOM 723 N N . ASP A 1 91 ? 22.773 2.273 -2.627 1.00 89.94 91 ASP A N 1
ATOM 724 C CA . ASP A 1 91 ? 23.920 3.117 -2.951 1.00 89.94 91 ASP A CA 1
ATOM 725 C C . ASP A 1 91 ? 23.515 4.601 -3.066 1.00 89.94 91 ASP A C 1
ATOM 727 O O . ASP A 1 91 ? 22.407 5.000 -2.712 1.00 89.94 91 ASP A O 1
ATOM 731 N N . SER A 1 92 ? 24.422 5.443 -3.565 1.00 86.94 92 SER A N 1
ATOM 732 C CA . SER A 1 92 ? 24.180 6.880 -3.752 1.00 86.94 92 SER A CA 1
ATOM 733 C C . SER A 1 92 ? 23.283 7.214 -4.956 1.00 86.94 92 SER A C 1
ATOM 735 O O . SER A 1 92 ? 23.155 8.390 -5.305 1.00 86.94 92 SER A O 1
ATOM 737 N N . THR A 1 93 ? 22.697 6.220 -5.634 1.00 93.06 93 THR A N 1
ATOM 738 C CA . THR A 1 93 ? 21.815 6.452 -6.782 1.00 93.06 93 THR A CA 1
ATOM 739 C C . THR A 1 93 ? 20.528 7.142 -6.319 1.00 93.06 93 THR A C 1
ATOM 741 O O . THR A 1 93 ? 19.859 6.647 -5.408 1.00 93.06 93 THR A O 1
ATOM 744 N N . PRO A 1 94 ? 20.120 8.262 -6.949 1.00 93.31 94 PRO A N 1
ATOM 745 C CA . PRO A 1 94 ? 18.878 8.936 -6.593 1.00 93.31 94 PRO A CA 1
ATOM 746 C C . PRO A 1 94 ? 17.656 8.010 -6.717 1.00 93.31 94 PRO A C 1
ATOM 748 O O . PRO A 1 94 ? 17.531 7.282 -7.709 1.00 93.31 94 PRO A O 1
ATOM 751 N N . PRO A 1 95 ? 16.718 8.046 -5.754 1.00 95.88 95 PRO A N 1
ATOM 752 C CA . PRO A 1 95 ? 15.541 7.196 -5.803 1.00 95.88 95 PRO A CA 1
ATOM 753 C C . PRO A 1 95 ? 14.571 7.658 -6.901 1.00 95.88 95 PRO A C 1
ATOM 755 O O . PRO A 1 95 ? 14.487 8.833 -7.257 1.00 95.88 95 PRO A O 1
ATOM 758 N N . LEU A 1 96 ? 13.783 6.720 -7.427 1.00 96.00 96 LEU A N 1
ATOM 759 C CA . LEU A 1 96 ? 12.805 6.959 -8.496 1.00 96.00 96 LEU A CA 1
ATOM 760 C C . LEU A 1 96 ? 11.607 7.807 -8.047 1.00 96.00 96 LEU A C 1
ATOM 762 O O . LEU A 1 96 ? 10.907 8.376 -8.890 1.00 96.00 96 LEU A O 1
ATOM 766 N N . LEU A 1 97 ? 11.350 7.844 -6.740 1.00 97.12 97 LEU A N 1
ATOM 767 C CA . LEU A 1 97 ? 10.438 8.750 -6.046 1.00 97.12 97 LEU A CA 1
ATOM 768 C C . LEU A 1 97 ? 11.065 9.128 -4.695 1.00 97.12 97 LEU A C 1
ATOM 770 O O . LEU A 1 97 ? 11.845 8.338 -4.159 1.00 97.12 97 LEU A O 1
ATOM 774 N N . PRO A 1 98 ? 10.727 10.296 -4.121 1.00 96.94 98 PRO A N 1
ATOM 775 C CA . PRO A 1 98 ? 11.196 10.662 -2.786 1.00 96.94 98 PRO A CA 1
ATOM 776 C C . PRO A 1 98 ? 10.719 9.660 -1.722 1.00 96.94 98 PRO A C 1
ATOM 778 O O . PRO A 1 98 ? 9.725 8.957 -1.927 1.00 96.94 98 PRO A O 1
ATOM 781 N N . GLU A 1 99 ? 11.404 9.604 -0.579 1.00 96.56 99 GLU A N 1
ATOM 782 C CA . GLU A 1 99 ? 10.928 8.825 0.571 1.00 96.56 99 GLU A CA 1
ATOM 783 C C . GLU A 1 99 ? 9.542 9.344 1.007 1.00 96.56 99 GLU A C 1
ATOM 785 O O . GLU A 1 99 ? 9.358 10.561 1.134 1.00 96.56 99 GLU A O 1
ATOM 790 N N . PRO A 1 100 ? 8.539 8.464 1.178 1.00 96.19 100 PRO A N 1
ATOM 791 C CA . PRO A 1 100 ? 7.209 8.877 1.601 1.00 96.19 100 PRO A CA 1
ATOM 792 C C . PRO A 1 100 ? 7.191 9.224 3.101 1.00 96.19 100 PRO A C 1
ATOM 794 O O . PRO A 1 100 ? 8.029 8.735 3.862 1.00 96.19 100 PRO A O 1
ATOM 797 N N . PRO A 1 101 ? 6.221 10.037 3.556 1.00 88.19 101 PRO A N 1
ATOM 798 C CA . PRO A 1 101 ? 6.043 10.324 4.975 1.00 88.19 101 PRO A CA 1
ATOM 799 C C . PRO A 1 101 ? 5.720 9.047 5.765 1.00 88.19 101 PRO A C 1
ATOM 801 O O . PRO A 1 101 ? 4.928 8.219 5.306 1.00 88.19 101 PRO A O 1
ATOM 804 N N . ARG A 1 102 ? 6.325 8.926 6.951 1.00 75.19 102 ARG A N 1
ATOM 805 C CA . ARG A 1 102 ? 6.081 7.840 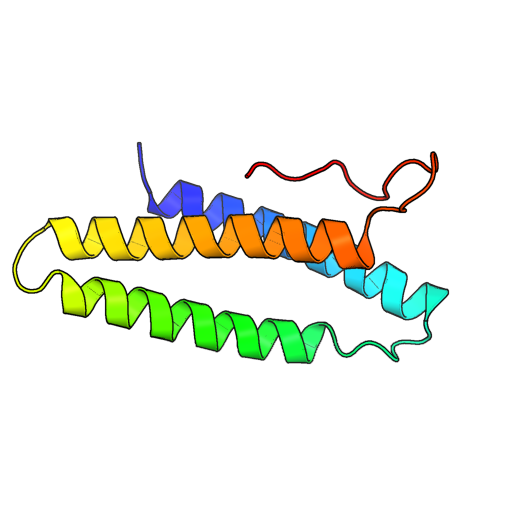7.911 1.00 75.19 102 ARG A CA 1
ATOM 806 C C . ARG A 1 102 ? 4.880 8.131 8.801 1.00 75.19 102 ARG A C 1
ATOM 808 O O . ARG A 1 102 ? 4.598 9.328 9.046 1.00 75.19 102 ARG A O 1
#

Organism: NCBI:txid445710

Mean predicted aligned error: 3.5 Å

Secondary structure (DSSP, 8-state):
--HHHHHHHHHHHHHHHHHHHHHHHHHHHTT-S-HHHHHHHHHHHHHHHHHHHHHHT-SSSHHHHHHHHHHHHHHHHHHHHHHHHHT--SSSSPPSSPPPP-

Sequence (102 aa):
MCLGKKIDAADALLARYLAKAQARIDRDFGGKPRLGAAQAAWVAYRRIECGDVFDYWAEGTYRTIADAECMLRLTQQRTHEVWQAYLTYPDSTPPLLPEPPR

Foldseek 3Di:
DDLVVLLVVLVVLLVVLLVLQQVQCCVPVVVPDPSVVVVVVLVVVLVVVLVVQLPVVPDDPCSVVSSSVSSNVSSQVSSQVSQVVGFDDPDPDDGNDDRGDD

pLDDT: mean 94.43, std 6.87, range [51.84, 98.75]